Protein AF-A0A3N0GX72-F1 (afdb_monomer)

Foldseek 3Di:
DDPPPPPPDDPVVVVVVLVVVLQVLLQVLCVVVVDHPLLLQLLVVLVVPFFAFLCVSCVSSVHDSVVSVVSVVVCVVVQQKDWDQDPVHNVTITIHGDPVVVVSNVVSVVSSVVSVCVSCVVDDPVRVVVVVVVVVVVVVVPDDDPDD

Mean predicted aligned error: 5.75 Å

Nearest PDB structures (foldseek):
  3voe-assembly1_B  TM=8.445E-01  e=6.239E-10  Escherichia coli K-12
  5x80-assembly1_B  TM=7.995E-01  e=4.858E-10  Mycobacterium tuberculosis H37Rv
  3bpx-assembly1_A  TM=8.768E-01  e=4.623E-09  unclassified
  7kfq-assembly1_A  TM=8.623E-01  e=9.796E-09  Variovorax paradoxus
  6pcp-assembly2_C  TM=8.879E-01  e=1.720E-08  Bordetella pertussis

Organism: NCBI:txid661485

Radius of gyration: 18.83 Å; Cα contacts (8 Å, |Δi|>4): 124; chains: 1; bounding box: 58×29×51 Å

Sequence (148 aa):
MSSVKTREVSLLYLVKQVELAARHALDEVVEPAGLTTLQYTALTVLQRDPGITSADLARNSFVRTQTMAEMVAYLLDHGLVDRVRDESNRRQYLLTLSAAGAEIVESLTASAAAVERRMLSGLDDAQIDALRTTLLRCRRSLTPAPLR

Secondary structure (DSSP, 8-state):
-------PPPHHHHHHHHHHHHHHHHHHHHGGGT--HHHHHHHHHHHHSTTEEHHHHHHHTT--HHHHHHHHHHHHHTTSEEEEE-SS-TTSEEEEE-HHHHHHHHHHHHHHHHHHHHHTTTS-HHHHHHHHHHHHHHHHHHSPPPP-

pLDDT: mean 91.27, std 13.4, range [33.81, 98.62]

Structure (mmCIF, N/CA/C/O backbone):
data_AF-A0A3N0GX72-F1
#
_entry.id   AF-A0A3N0GX72-F1
#
loop_
_atom_site.group_PDB
_atom_site.id
_atom_site.type_symbol
_atom_site.label_atom_id
_atom_site.label_alt_id
_atom_site.label_comp_id
_atom_site.label_asym_id
_atom_site.label_entity_id
_atom_site.label_seq_id
_atom_site.pdbx_PDB_ins_code
_atom_site.Cartn_x
_atom_site.Cartn_y
_atom_site.Cartn_z
_atom_site.occupancy
_atom_site.B_iso_or_equiv
_atom_site.auth_seq_id
_atom_site.auth_comp_id
_atom_site.auth_asym_id
_atom_site.auth_atom_id
_atom_site.pdbx_PDB_model_num
ATOM 1 N N . MET A 1 1 ? 42.324 17.892 -24.020 1.00 39.19 1 MET A N 1
ATOM 2 C CA . MET A 1 1 ? 40.921 17.554 -24.347 1.00 39.19 1 MET A CA 1
ATOM 3 C C . MET A 1 1 ? 40.301 16.915 -23.116 1.00 39.19 1 MET A C 1
ATOM 5 O O . MET A 1 1 ? 40.610 15.772 -22.814 1.00 39.19 1 MET A O 1
ATOM 9 N N . SER A 1 2 ? 39.563 17.703 -22.331 1.00 37.41 2 SER A N 1
ATOM 10 C CA . SER A 1 2 ? 38.990 17.263 -21.056 1.00 37.41 2 SER A CA 1
ATOM 11 C C . SER A 1 2 ? 37.671 16.547 -21.330 1.00 37.41 2 SER A C 1
ATOM 13 O O . SER A 1 2 ? 36.758 17.143 -21.900 1.00 37.41 2 SER A O 1
ATOM 15 N N . SER A 1 3 ? 37.609 15.262 -20.987 1.00 45.50 3 SER A N 1
ATOM 16 C CA . SER A 1 3 ? 36.408 14.438 -21.104 1.00 45.50 3 SER A CA 1
ATOM 17 C C . SER A 1 3 ? 35.335 15.009 -20.180 1.00 45.50 3 SER A C 1
ATOM 19 O O . SER A 1 3 ? 35.498 15.023 -18.957 1.00 45.50 3 SER A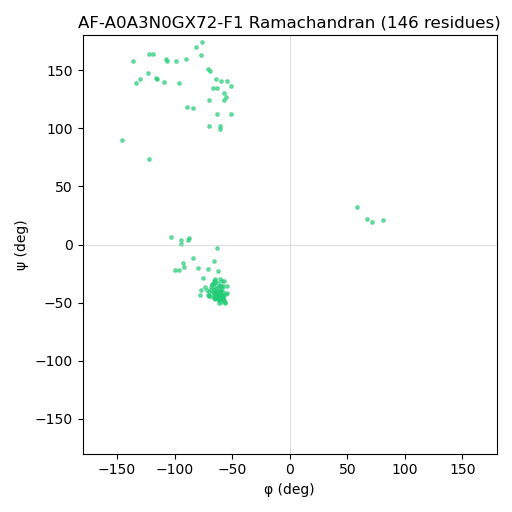 O 1
ATOM 21 N N . VAL A 1 4 ? 34.269 15.547 -20.769 1.00 51.41 4 VAL A N 1
ATOM 22 C CA . VAL A 1 4 ? 33.080 16.002 -20.049 1.00 51.41 4 VAL A CA 1
ATOM 23 C C . VAL A 1 4 ? 32.510 14.780 -19.332 1.00 51.41 4 VAL A C 1
ATOM 25 O O . VAL A 1 4 ? 31.897 13.921 -19.956 1.00 51.41 4 VAL A O 1
ATOM 28 N N . LYS A 1 5 ? 32.748 14.668 -18.020 1.00 55.91 5 LYS A N 1
ATOM 29 C CA . LYS A 1 5 ? 32.031 13.719 -17.164 1.00 55.91 5 LYS A CA 1
ATOM 30 C C . LYS A 1 5 ? 30.553 14.085 -17.244 1.00 55.91 5 LYS A C 1
ATOM 32 O O . LYS A 1 5 ? 30.123 15.030 -16.583 1.00 55.91 5 LYS A O 1
ATOM 37 N N . THR A 1 6 ? 29.789 13.362 -18.058 1.00 58.09 6 THR A N 1
ATOM 38 C CA . THR A 1 6 ? 28.328 13.363 -17.989 1.00 58.09 6 THR A CA 1
ATOM 39 C C . THR A 1 6 ? 27.969 13.091 -16.536 1.00 58.09 6 THR A C 1
ATOM 41 O O . THR A 1 6 ? 28.303 12.041 -15.992 1.00 58.09 6 THR A O 1
ATOM 44 N N . ARG A 1 7 ? 27.406 14.091 -15.858 1.00 71.25 7 ARG A N 1
ATOM 45 C CA . ARG A 1 7 ? 27.044 13.975 -14.450 1.00 71.25 7 ARG A CA 1
ATOM 46 C C . ARG A 1 7 ? 25.868 13.007 -14.400 1.00 71.25 7 ARG A C 1
ATOM 48 O O . ARG A 1 7 ? 24.766 13.377 -14.793 1.00 71.25 7 ARG A O 1
ATOM 55 N N . GLU A 1 8 ? 26.135 11.761 -14.024 1.00 81.69 8 GLU A N 1
ATOM 56 C CA . GLU A 1 8 ? 25.101 10.739 -13.882 1.00 81.69 8 GLU A CA 1
ATOM 57 C C . GLU A 1 8 ? 23.967 11.275 -12.999 1.00 81.69 8 GLU A C 1
ATOM 59 O O . GLU A 1 8 ? 24.204 11.955 -11.992 1.00 81.69 8 GLU A O 1
ATOM 64 N N . VAL A 1 9 ? 22.724 11.019 -13.409 1.00 86.69 9 VAL A N 1
ATOM 65 C CA . VAL A 1 9 ? 21.546 11.451 -12.654 1.00 86.69 9 VAL A CA 1
ATOM 66 C C . VAL A 1 9 ? 21.559 10.747 -11.297 1.00 86.69 9 VAL A C 1
ATOM 68 O O . VAL A 1 9 ? 21.790 9.544 -11.209 1.00 86.69 9 VAL A O 1
ATOM 71 N N . SER A 1 10 ? 21.306 11.499 -10.225 1.00 93.94 10 SER A N 1
ATOM 72 C CA . SER A 1 10 ? 21.260 10.945 -8.869 1.00 93.94 10 SER A CA 1
ATOM 73 C C . SER A 1 10 ? 20.234 9.812 -8.764 1.00 93.94 10 SER A C 1
ATOM 75 O O . SER A 1 10 ? 19.065 9.999 -9.104 1.00 93.94 10 SER A O 1
ATOM 77 N N . LEU A 1 11 ? 20.635 8.663 -8.210 1.00 93.56 11 LEU A N 1
ATOM 78 C CA . LEU A 1 11 ? 19.726 7.536 -7.961 1.00 93.56 11 LEU A CA 1
ATOM 79 C C . LEU A 1 11 ? 18.552 7.923 -7.051 1.00 93.56 11 LEU A C 1
ATOM 81 O O . LEU A 1 11 ? 17.436 7.471 -7.278 1.00 93.56 11 LEU A O 1
ATOM 85 N N . LEU A 1 12 ? 18.767 8.800 -6.062 1.00 93.00 12 LEU A N 1
ATOM 86 C CA . LEU A 1 12 ? 17.680 9.303 -5.209 1.00 93.00 12 LEU A CA 1
ATOM 87 C C . LEU A 1 12 ? 16.636 10.083 -6.017 1.00 93.00 12 LEU A C 1
ATOM 89 O O . LEU A 1 12 ? 15.442 9.991 -5.740 1.00 93.00 12 LEU A O 1
ATOM 93 N N . TYR A 1 13 ? 17.086 10.832 -7.024 1.00 94.50 13 TYR A N 1
ATOM 94 C CA . TYR A 1 13 ? 16.195 11.572 -7.908 1.00 94.50 13 TYR A CA 1
ATOM 95 C C . TYR A 1 13 ? 15.400 10.625 -8.815 1.00 94.50 13 TYR A C 1
ATOM 97 O O . TYR A 1 13 ? 14.182 10.761 -8.897 1.00 94.50 13 TYR A O 1
ATOM 105 N N . LEU A 1 14 ? 16.050 9.613 -9.403 1.00 95.12 14 LEU A N 1
ATOM 106 C CA . LEU A 1 14 ? 15.371 8.591 -10.212 1.00 95.12 14 LEU A CA 1
ATOM 107 C C . LEU A 1 14 ? 14.339 7.801 -9.396 1.00 95.12 14 LEU A C 1
ATOM 109 O O . LEU A 1 14 ? 13.208 7.634 -9.843 1.00 95.12 14 LEU A O 1
ATOM 113 N N . VAL A 1 15 ? 14.683 7.383 -8.173 1.00 95.06 15 VAL A N 1
ATOM 114 C CA . VAL A 1 15 ? 13.742 6.708 -7.261 1.00 95.06 15 VAL A CA 1
ATOM 115 C C . VAL A 1 15 ? 12.525 7.591 -6.990 1.00 95.06 15 VAL A C 1
ATOM 117 O O . VAL A 1 15 ? 11.397 7.106 -7.045 1.00 95.06 15 VAL A O 1
ATOM 120 N N . LYS A 1 16 ? 12.724 8.895 -6.753 1.00 94.69 16 LYS A N 1
ATOM 121 C CA . LYS A 1 16 ? 11.611 9.826 -6.537 1.00 94.69 16 LYS A CA 1
ATOM 122 C C . L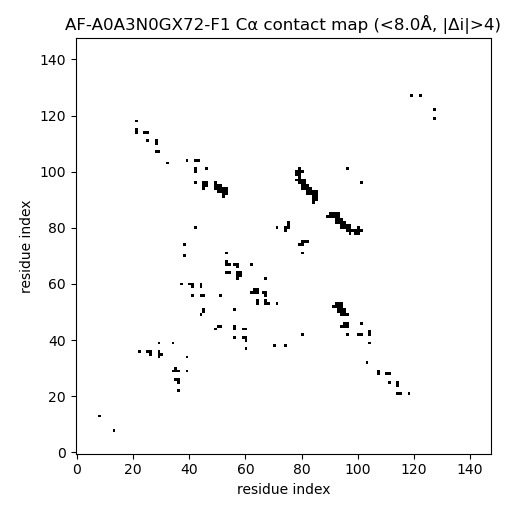YS A 1 16 ? 10.742 10.003 -7.786 1.00 94.69 16 LYS A C 1
ATOM 124 O O . LYS A 1 16 ? 9.524 10.078 -7.659 1.00 94.69 16 LYS A O 1
ATOM 129 N N . GLN A 1 17 ? 11.338 10.067 -8.976 1.00 96.31 17 GLN A N 1
ATOM 130 C CA . GLN A 1 17 ? 10.590 10.169 -10.233 1.00 96.31 17 GLN A CA 1
ATOM 131 C C . GLN A 1 17 ? 9.740 8.920 -10.494 1.00 96.31 17 GLN A C 1
ATOM 133 O O . GLN A 1 17 ? 8.562 9.052 -10.820 1.00 96.31 17 GLN A O 1
ATOM 138 N N . VAL A 1 18 ? 10.307 7.726 -10.292 1.00 95.94 18 VAL A N 1
ATOM 139 C CA . VAL A 1 18 ? 9.573 6.457 -10.426 1.00 95.94 18 VAL A CA 1
ATOM 140 C C . VAL A 1 18 ? 8.440 6.376 -9.401 1.00 95.94 18 VAL A C 1
ATOM 142 O O . VAL A 1 18 ? 7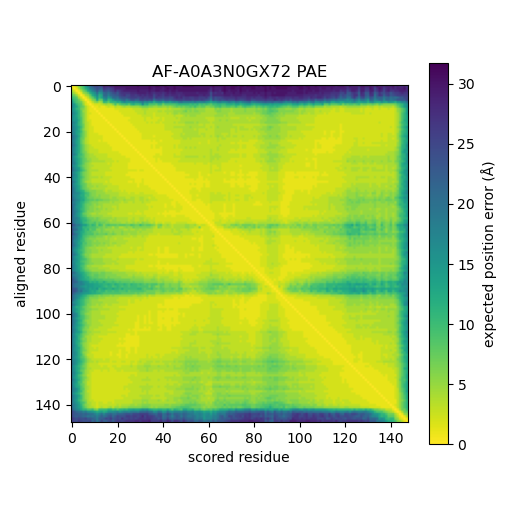.320 6.038 -9.766 1.00 95.94 18 VAL A O 1
ATOM 145 N N . GLU A 1 19 ? 8.687 6.751 -8.143 1.00 93.81 19 GLU A N 1
ATOM 146 C CA . GLU A 1 19 ? 7.659 6.768 -7.093 1.00 93.81 19 GLU A CA 1
ATOM 147 C C . GLU A 1 19 ? 6.507 7.737 -7.405 1.00 93.81 19 GLU A C 1
ATOM 149 O O . GLU A 1 19 ? 5.345 7.391 -7.201 1.00 93.81 19 GLU A O 1
ATOM 154 N N . LEU A 1 20 ? 6.801 8.927 -7.939 1.00 95.81 20 LEU A N 1
ATOM 155 C CA . LEU A 1 20 ? 5.775 9.884 -8.364 1.00 95.81 20 LEU A CA 1
ATOM 156 C C . LEU A 1 20 ? 4.945 9.359 -9.539 1.00 95.81 20 LEU A C 1
ATOM 158 O O . LEU A 1 20 ? 3.722 9.464 -9.498 1.00 95.81 20 LEU A O 1
ATOM 162 N N . ALA A 1 21 ? 5.593 8.785 -10.555 1.00 96.81 21 ALA A N 1
ATOM 163 C CA . ALA A 1 21 ? 4.907 8.233 -11.721 1.00 96.81 21 ALA A CA 1
ATOM 164 C C . ALA A 1 21 ? 4.037 7.019 -11.357 1.00 96.81 21 ALA A C 1
ATOM 166 O O . ALA A 1 21 ? 2.896 6.925 -11.802 1.00 96.81 21 ALA A O 1
ATOM 167 N N . ALA A 1 22 ? 4.549 6.121 -10.508 1.00 95.75 22 ALA A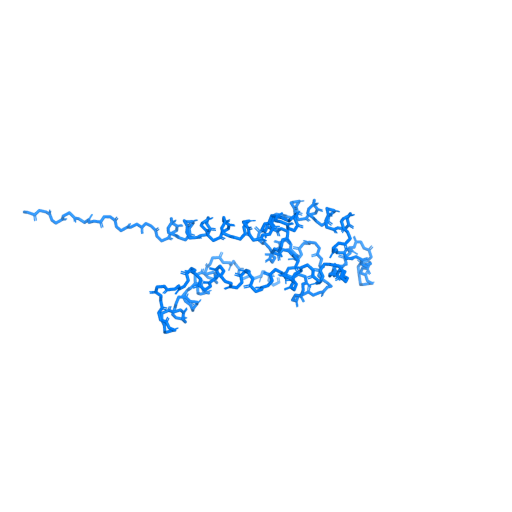 N 1
ATOM 168 C CA . ALA A 1 22 ? 3.798 4.969 -10.019 1.00 95.75 22 ALA A CA 1
ATOM 169 C C . ALA A 1 22 ? 2.591 5.396 -9.172 1.00 95.75 22 ALA A C 1
ATOM 171 O O . ALA A 1 22 ? 1.500 4.871 -9.372 1.00 95.75 22 ALA A O 1
ATOM 172 N N . ARG A 1 23 ? 2.757 6.380 -8.272 1.00 94.50 23 ARG A N 1
ATOM 173 C CA . ARG A 1 23 ? 1.639 6.934 -7.492 1.00 94.50 23 ARG A CA 1
ATOM 174 C C . ARG A 1 23 ? 0.569 7.544 -8.392 1.00 94.50 23 ARG A C 1
ATOM 176 O O . ARG A 1 23 ? -0.591 7.232 -8.197 1.00 94.50 23 ARG A O 1
ATOM 183 N N . HIS A 1 24 ? 0.948 8.347 -9.385 1.00 96.56 24 HIS A N 1
ATOM 184 C CA . HIS A 1 24 ? -0.018 8.934 -10.317 1.00 96.56 24 HIS A CA 1
ATOM 185 C C . HIS A 1 24 ? -0.830 7.860 -11.055 1.00 96.56 24 HIS A C 1
ATOM 187 O O . HIS A 1 24 ? -2.047 7.951 -11.144 1.00 96.56 24 HIS A O 1
ATOM 193 N N . ALA A 1 25 ? -0.165 6.813 -11.550 1.00 97.62 25 ALA A N 1
ATOM 194 C CA . ALA A 1 25 ? -0.849 5.709 -12.220 1.00 97.62 25 ALA A CA 1
ATOM 195 C C . ALA A 1 25 ? -1.759 4.904 -11.273 1.00 97.62 25 ALA A C 1
ATOM 197 O O . ALA A 1 25 ? -2.773 4.373 -11.711 1.00 97.62 25 ALA A O 1
ATOM 198 N N . LEU A 1 26 ? -1.411 4.801 -9.985 1.00 97.25 26 LEU A N 1
ATOM 199 C CA . LEU A 1 26 ? -2.285 4.198 -8.978 1.00 97.25 26 LEU A CA 1
ATOM 200 C C . LEU A 1 26 ? -3.457 5.108 -8.606 1.00 97.25 26 LEU A C 1
ATOM 202 O O . LEU A 1 26 ? -4.552 4.589 -8.423 1.00 97.25 26 LEU A O 1
ATOM 206 N N . ASP A 1 27 ? -3.264 6.427 -8.542 1.00 97.31 27 ASP A N 1
ATOM 207 C CA . ASP A 1 27 ? -4.341 7.384 -8.270 1.00 97.31 27 ASP A CA 1
ATOM 208 C C . ASP A 1 27 ? -5.456 7.251 -9.324 1.00 97.31 27 ASP A C 1
ATOM 210 O O . ASP A 1 27 ? -6.617 7.114 -8.953 1.00 97.31 27 ASP A O 1
ATOM 214 N N . GLU A 1 28 ? -5.108 7.126 -10.612 1.00 97.75 28 GLU A N 1
ATOM 215 C CA . GLU A 1 28 ? -6.077 6.861 -11.696 1.00 97.75 28 GLU A CA 1
ATOM 216 C C . GLU A 1 28 ? -6.876 5.556 -11.501 1.00 97.75 28 GLU A C 1
ATOM 218 O O . GLU A 1 28 ? -8.024 5.451 -11.932 1.00 97.75 28 GLU A O 1
ATOM 223 N N . VAL A 1 29 ? -6.280 4.540 -10.864 1.00 97.94 29 VAL A N 1
ATOM 224 C CA . VAL A 1 29 ? -6.937 3.247 -10.605 1.00 97.94 29 VAL A CA 1
ATOM 225 C C . VAL A 1 29 ? -7.922 3.342 -9.445 1.00 97.94 29 VAL A C 1
ATOM 227 O O . VAL A 1 29 ? -8.977 2.712 -9.485 1.00 97.94 29 VAL A O 1
ATOM 230 N N . VAL A 1 30 ? -7.569 4.084 -8.397 1.00 97.69 30 VAL A N 1
ATOM 231 C CA . VAL A 1 30 ? -8.297 4.085 -7.119 1.00 97.69 30 VAL A CA 1
ATOM 232 C C . VAL A 1 30 ? -9.311 5.228 -7.005 1.00 97.69 30 VAL A C 1
ATOM 234 O O . VAL A 1 30 ? -10.283 5.096 -6.261 1.00 97.69 30 VAL A O 1
ATOM 237 N N . GLU A 1 31 ? -9.146 6.306 -7.778 1.00 97.19 31 GLU A N 1
ATOM 238 C CA . GLU A 1 31 ? -10.060 7.456 -7.810 1.00 97.19 31 GLU A CA 1
ATOM 239 C C . GLU A 1 31 ? -11.520 7.066 -8.125 1.00 97.19 31 GLU A C 1
ATOM 241 O O . GLU A 1 31 ? -12.410 7.530 -7.408 1.00 97.19 31 GLU A O 1
ATOM 246 N N . PRO A 1 32 ? -11.825 6.168 -9.090 1.00 96.81 32 PRO A N 1
ATOM 247 C CA . PRO A 1 32 ? -13.206 5.754 -9.359 1.00 96.81 32 PRO A CA 1
ATOM 248 C C . PRO A 1 32 ? -13.892 5.048 -8.181 1.00 96.81 32 PRO A C 1
ATOM 250 O O . PRO A 1 32 ? -15.118 5.045 -8.099 1.00 96.81 32 PRO A O 1
ATOM 253 N N . ALA A 1 33 ? -13.113 4.462 -7.265 1.00 95.44 33 ALA A N 1
ATOM 254 C CA . ALA A 1 33 ? -13.610 3.860 -6.028 1.00 95.44 33 ALA A CA 1
ATOM 255 C C . ALA A 1 33 ? -13.719 4.875 -4.872 1.00 95.44 33 ALA A C 1
ATOM 257 O O . ALA A 1 33 ? -13.997 4.487 -3.739 1.00 95.44 33 ALA A O 1
ATOM 258 N N . GLY A 1 34 ? -13.482 6.167 -5.132 1.00 95.44 34 GLY A N 1
ATOM 259 C CA . GLY A 1 34 ? -13.495 7.225 -4.121 1.00 95.44 34 GLY A CA 1
ATOM 260 C C . GLY A 1 34 ? -12.304 7.173 -3.163 1.00 95.44 34 GLY A C 1
ATOM 261 O O . GLY A 1 34 ? -12.374 7.734 -2.072 1.00 95.44 34 GLY A O 1
ATOM 262 N N . LEU A 1 35 ? -11.223 6.489 -3.543 1.00 96.69 35 LEU A N 1
ATOM 263 C CA . LEU A 1 35 ? -10.033 6.323 -2.718 1.00 96.69 35 LEU A CA 1
ATOM 264 C C . LEU A 1 35 ? -8.862 7.154 -3.236 1.00 96.69 35 LEU A C 1
ATOM 266 O O . LEU A 1 35 ? -8.774 7.517 -4.402 1.00 96.69 35 LEU A O 1
ATOM 270 N N . THR A 1 36 ? -7.911 7.392 -2.342 1.00 95.12 36 THR A N 1
ATOM 271 C CA . THR A 1 36 ? -6.554 7.852 -2.660 1.00 95.12 36 THR A CA 1
ATOM 272 C C . THR A 1 36 ? -5.581 6.673 -2.661 1.00 95.12 36 THR A C 1
ATOM 274 O O . THR A 1 36 ? -5.808 5.679 -1.960 1.00 95.12 36 THR A O 1
ATOM 277 N N . THR A 1 37 ? -4.431 6.792 -3.342 1.00 94.81 37 THR A N 1
ATOM 278 C CA . THR A 1 37 ? -3.389 5.742 -3.302 1.00 94.81 37 THR A CA 1
ATOM 279 C C 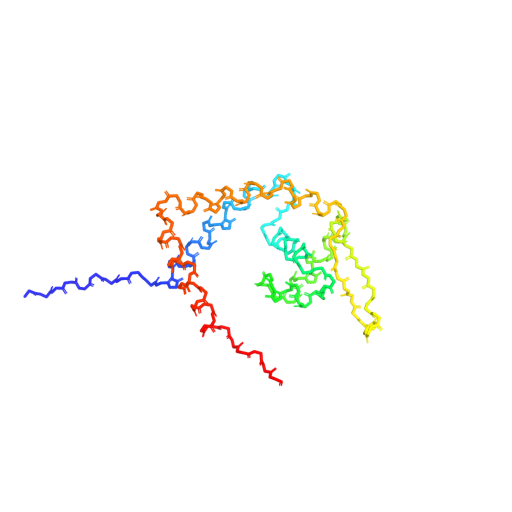. THR A 1 37 ? -2.955 5.400 -1.874 1.00 94.81 37 THR A C 1
ATOM 281 O O . THR A 1 37 ? -2.682 4.239 -1.565 1.00 94.81 37 THR A O 1
ATOM 284 N N . LEU A 1 38 ? -2.911 6.386 -0.972 1.00 93.19 38 LEU A N 1
ATOM 285 C CA . LEU A 1 38 ? -2.527 6.156 0.423 1.00 93.19 38 LEU A CA 1
ATOM 286 C C . LEU A 1 38 ? -3.584 5.358 1.199 1.00 93.19 38 LEU A C 1
ATOM 288 O O . LEU A 1 38 ? -3.216 4.462 1.956 1.00 93.19 38 LEU A O 1
ATOM 292 N N . GLN A 1 39 ? -4.873 5.640 0.993 1.00 96.06 39 GLN A N 1
ATOM 293 C CA . GLN A 1 39 ? -5.956 4.856 1.597 1.00 96.06 39 GLN A CA 1
ATOM 294 C C . GLN A 1 39 ? -5.963 3.427 1.056 1.00 96.06 39 GLN A C 1
ATOM 296 O O . GLN A 1 39 ? -6.011 2.486 1.842 1.00 96.06 39 GLN A O 1
ATOM 301 N N . TYR A 1 40 ? -5.831 3.252 -0.261 1.00 96.69 40 TYR A N 1
ATOM 302 C CA . TYR A 1 40 ? -5.711 1.925 -0.863 1.00 96.69 40 TYR A CA 1
ATOM 303 C C . TYR A 1 40 ? -4.502 1.158 -0.305 1.00 96.69 40 TYR A C 1
ATOM 305 O O . TYR A 1 40 ? -4.632 0.006 0.103 1.00 96.69 40 TYR A O 1
ATOM 313 N N . THR A 1 41 ? -3.346 1.817 -0.175 1.00 94.75 41 THR A N 1
ATOM 314 C CA . THR A 1 41 ? -2.153 1.225 0.452 1.00 94.75 41 THR A CA 1
ATOM 315 C C . THR A 1 41 ? -2.452 0.767 1.880 1.00 94.75 41 THR A C 1
ATOM 317 O O . THR A 1 41 ? -2.163 -0.378 2.221 1.00 94.75 41 THR A O 1
ATOM 320 N N . ALA A 1 42 ? -3.089 1.605 2.702 1.00 96.00 42 ALA A N 1
ATOM 321 C CA . ALA A 1 42 ? -3.452 1.242 4.070 1.00 96.00 42 ALA A CA 1
ATOM 322 C C . ALA A 1 42 ? -4.407 0.035 4.124 1.00 96.00 42 ALA A C 1
ATOM 324 O O . ALA A 1 42 ? -4.211 -0.867 4.939 1.00 96.00 42 ALA A O 1
ATOM 325 N N . LEU A 1 43 ? -5.393 -0.034 3.223 1.00 97.88 43 LEU A N 1
ATOM 326 C CA . LEU A 1 43 ? -6.303 -1.177 3.125 1.00 97.88 43 LEU A CA 1
ATOM 327 C C . LEU A 1 43 ? -5.559 -2.463 2.723 1.00 97.88 43 LEU A C 1
ATOM 329 O O . LEU A 1 43 ? -5.767 -3.500 3.345 1.00 97.88 43 LEU A O 1
ATOM 333 N N . THR A 1 44 ? -4.637 -2.405 1.754 1.00 97.00 44 THR A N 1
ATOM 334 C CA . THR A 1 44 ? -3.825 -3.579 1.367 1.00 97.00 44 THR A CA 1
ATOM 335 C C . THR A 1 44 ? -2.878 -4.038 2.481 1.00 97.00 44 THR A C 1
ATOM 337 O O . THR A 1 44 ? -2.660 -5.237 2.654 1.00 97.00 44 THR A O 1
ATOM 340 N N . VAL A 1 45 ? -2.350 -3.110 3.289 1.00 96.19 45 VAL A N 1
ATOM 341 C CA . VAL A 1 45 ? -1.573 -3.450 4.490 1.00 96.19 45 VAL A CA 1
ATOM 342 C C . VAL A 1 45 ? -2.461 -4.158 5.512 1.00 96.19 45 VAL A C 1
ATOM 344 O O . VAL A 1 45 ? -2.060 -5.199 6.018 1.00 96.19 45 VAL A O 1
ATOM 347 N N . LEU A 1 46 ? -3.671 -3.654 5.781 1.00 96.81 46 LEU A N 1
ATOM 348 C CA . LEU A 1 46 ? -4.624 -4.310 6.687 1.00 96.81 46 LEU A CA 1
ATOM 349 C C . LEU A 1 46 ? -5.113 -5.669 6.174 1.00 96.81 46 LEU A C 1
ATOM 351 O O . LEU A 1 46 ? -5.390 -6.551 6.982 1.00 96.81 46 LEU A O 1
ATOM 355 N N . GLN A 1 47 ? -5.206 -5.854 4.854 1.00 96.94 47 GLN A N 1
ATOM 356 C CA . GLN A 1 47 ? -5.519 -7.153 4.254 1.00 96.94 47 GLN A CA 1
ATOM 357 C C . GLN A 1 47 ? -4.439 -8.190 4.583 1.00 96.94 47 GLN A C 1
ATOM 359 O O . GLN A 1 47 ? -4.747 -9.345 4.867 1.00 96.94 47 GLN A O 1
ATOM 364 N N . ARG A 1 48 ? -3.169 -7.775 4.529 1.00 96.06 48 ARG A N 1
ATOM 365 C CA . ARG A 1 48 ? -2.014 -8.639 4.784 1.00 96.06 48 ARG A CA 1
ATOM 366 C C . ARG A 1 48 ? -1.783 -8.881 6.275 1.00 96.06 48 ARG A C 1
ATOM 368 O O . ARG A 1 48 ? -1.507 -10.012 6.665 1.00 96.06 48 ARG A O 1
ATOM 375 N N . ASP A 1 49 ? -1.887 -7.822 7.070 1.00 95.38 49 ASP A N 1
ATOM 376 C CA . ASP A 1 49 ? -1.586 -7.802 8.498 1.00 95.38 49 ASP A CA 1
ATOM 377 C C . ASP A 1 49 ? -2.833 -7.335 9.284 1.00 95.38 49 ASP A C 1
ATOM 379 O O . ASP A 1 49 ? -2.886 -6.194 9.758 1.00 95.38 49 ASP A O 1
ATOM 383 N N . PRO A 1 50 ? -3.875 -8.179 9.409 1.00 95.50 50 PRO A N 1
ATOM 384 C CA . PRO A 1 50 ? -5.070 -7.831 10.167 1.00 95.50 50 PRO A CA 1
ATOM 385 C C . PRO A 1 50 ? -4.775 -7.765 11.670 1.00 95.50 50 PRO A C 1
ATOM 387 O O . PRO A 1 50 ? -3.947 -8.505 12.200 1.00 95.50 50 PRO A O 1
ATOM 390 N N . GLY A 1 51 ? -5.501 -6.904 12.383 1.00 96.00 51 GLY A N 1
ATOM 391 C CA . GLY A 1 51 ? -5.396 -6.781 13.835 1.00 96.00 51 GLY A CA 1
ATOM 392 C C . GLY A 1 51 ? -4.214 -5.931 14.304 1.00 96.00 51 GLY A C 1
ATOM 393 O O . GLY A 1 51 ? -3.795 -6.062 15.449 1.00 96.00 51 GLY A O 1
ATOM 394 N N . ILE A 1 52 ? -3.675 -5.057 13.452 1.00 95.88 52 ILE A N 1
ATOM 395 C CA . ILE A 1 52 ? -2.596 -4.131 13.822 1.00 95.88 52 ILE A CA 1
ATOM 396 C C . ILE A 1 52 ? -3.139 -2.797 14.345 1.00 95.88 52 ILE A C 1
ATOM 398 O O . ILE A 1 52 ? -4.283 -2.415 14.089 1.00 95.88 52 ILE A O 1
ATOM 402 N N . THR A 1 53 ? -2.311 -2.055 15.080 1.00 95.56 53 THR A N 1
ATOM 403 C CA . THR A 1 53 ? -2.688 -0.722 15.568 1.00 95.56 53 THR A CA 1
ATOM 404 C C . THR A 1 53 ? -2.603 0.329 14.455 1.00 95.56 53 THR A C 1
ATOM 406 O O . THR A 1 53 ? -1.899 0.159 13.462 1.00 95.56 53 THR A O 1
ATOM 409 N N . SER A 1 54 ? -3.232 1.494 14.651 1.00 94.00 54 SER A N 1
ATOM 410 C CA . SER A 1 54 ? -3.039 2.651 13.754 1.00 94.00 54 SER A CA 1
ATOM 411 C C . SER A 1 54 ? -1.561 3.079 13.654 1.00 94.00 54 SER A C 1
ATOM 413 O O . SER A 1 54 ? -1.107 3.517 12.599 1.00 94.00 54 SER A O 1
ATOM 415 N N . ALA A 1 55 ? -0.772 2.899 14.720 1.00 92.06 55 ALA A N 1
ATOM 416 C CA . ALA A 1 55 ? 0.656 3.210 14.709 1.00 92.06 55 ALA A CA 1
ATOM 417 C C . ALA A 1 55 ? 1.471 2.208 13.874 1.00 92.06 55 ALA A C 1
ATOM 419 O O . ALA A 1 55 ? 2.395 2.613 13.168 1.00 92.06 55 ALA A O 1
ATOM 420 N N . ASP A 1 56 ? 1.136 0.918 13.939 1.00 93.19 56 ASP A N 1
ATOM 421 C CA . ASP A 1 56 ? 1.704 -0.110 13.057 1.00 93.19 56 ASP A CA 1
ATOM 422 C C . ASP A 1 56 ? 1.332 0.156 11.599 1.00 93.19 56 ASP A C 1
ATOM 424 O O . ASP A 1 56 ? 2.200 0.171 10.727 1.00 93.19 56 ASP A O 1
ATOM 428 N N . LEU A 1 57 ? 0.058 0.463 11.345 1.00 95.19 57 LEU A N 1
ATOM 429 C CA . LEU A 1 57 ? -0.435 0.778 10.011 1.00 95.19 57 LEU A CA 1
ATOM 430 C C . LEU A 1 57 ? 0.288 1.995 9.415 1.00 95.19 57 LEU A C 1
ATOM 432 O O . LEU A 1 57 ? 0.663 1.973 8.244 1.00 95.19 57 LEU A O 1
ATOM 436 N N . ALA A 1 58 ? 0.563 3.026 10.222 1.00 92.62 58 ALA A N 1
ATOM 437 C CA . ALA A 1 58 ? 1.344 4.193 9.811 1.00 92.62 58 ALA A CA 1
ATOM 438 C C . ALA A 1 58 ? 2.766 3.811 9.371 1.00 92.62 58 ALA A C 1
ATOM 440 O O . ALA A 1 58 ? 3.217 4.232 8.303 1.00 92.62 58 ALA A O 1
ATOM 441 N N . ARG A 1 59 ? 3.451 2.974 10.167 1.00 89.19 59 ARG A N 1
ATOM 442 C CA . ARG A 1 59 ? 4.802 2.473 9.855 1.00 89.19 59 ARG A CA 1
ATOM 443 C C . ARG A 1 59 ? 4.824 1.681 8.552 1.00 89.19 59 ARG A C 1
ATOM 445 O O . ARG A 1 59 ? 5.722 1.885 7.739 1.00 89.19 59 ARG A O 1
ATOM 452 N N . ASN A 1 60 ? 3.827 0.825 8.352 1.00 87.88 60 ASN A N 1
ATOM 453 C CA . ASN A 1 60 ? 3.744 -0.060 7.193 1.00 87.88 60 ASN A CA 1
ATOM 454 C C . ASN A 1 60 ? 3.234 0.651 5.926 1.00 87.88 60 ASN A C 1
ATOM 456 O O . ASN A 1 60 ? 3.506 0.185 4.824 1.00 87.88 60 ASN A O 1
ATOM 460 N N . SER A 1 61 ? 2.559 1.797 6.074 1.00 86.06 61 SER A N 1
ATOM 461 C CA . SER A 1 61 ? 2.038 2.616 4.962 1.00 86.06 61 SER A CA 1
ATOM 462 C C . SER A 1 61 ? 2.886 3.861 4.667 1.00 86.06 61 SER A C 1
ATOM 464 O O . SER A 1 61 ? 2.493 4.694 3.857 1.00 86.06 61 SER A O 1
ATOM 466 N N . PHE A 1 62 ? 4.043 4.010 5.322 1.00 82.50 62 PHE A N 1
ATOM 467 C CA . PHE A 1 62 ? 4.993 5.117 5.127 1.00 82.50 62 PHE A CA 1
ATOM 468 C C . PHE A 1 62 ? 4.414 6.522 5.367 1.00 82.50 62 PHE A C 1
ATOM 470 O O . PHE A 1 62 ? 4.849 7.498 4.751 1.00 82.50 62 PHE A O 1
ATOM 477 N N . VAL A 1 63 ? 3.464 6.651 6.296 1.00 85.62 63 VAL A N 1
ATOM 478 C CA . VAL A 1 63 ? 2.890 7.945 6.693 1.00 85.62 63 VAL A CA 1
ATOM 479 C C . VAL A 1 63 ? 3.140 8.237 8.170 1.00 85.62 63 VAL A C 1
ATOM 481 O O . VAL A 1 63 ? 3.481 7.362 8.964 1.00 85.62 63 VAL A O 1
ATOM 484 N N . ARG A 1 64 ? 2.970 9.501 8.562 1.00 87.88 64 ARG A N 1
ATOM 485 C CA . ARG A 1 64 ? 3.051 9.905 9.971 1.00 87.88 64 ARG A CA 1
ATOM 486 C C . ARG A 1 64 ? 1.833 9.391 10.739 1.00 87.88 64 ARG A C 1
ATOM 488 O O . ARG A 1 64 ? 0.740 9.321 10.185 1.00 87.88 64 ARG A O 1
ATOM 495 N N . THR A 1 65 ? 2.001 9.129 12.035 1.00 86.94 65 THR A N 1
ATOM 496 C CA . THR A 1 65 ? 0.923 8.641 12.914 1.00 86.94 65 THR A CA 1
ATOM 497 C C . THR A 1 65 ? -0.313 9.538 12.889 1.00 86.94 65 THR A C 1
ATOM 499 O O . THR A 1 65 ? -1.420 9.026 12.812 1.00 86.94 65 THR A O 1
ATOM 502 N N . GLN A 1 66 ? -0.135 10.865 12.890 1.00 90.62 66 GLN A N 1
ATOM 503 C CA . GLN A 1 66 ? -1.252 11.815 12.815 1.00 90.62 66 GLN A CA 1
ATOM 504 C C . GLN A 1 66 ? -2.052 11.653 11.514 1.00 90.62 66 GLN A C 1
ATOM 506 O O . GLN A 1 66 ? -3.269 11.511 11.548 1.00 90.62 66 GLN A O 1
ATOM 511 N N . THR A 1 67 ? -1.355 11.590 10.377 1.00 92.38 67 THR A N 1
ATOM 512 C CA . THR A 1 67 ? -1.967 11.361 9.061 1.00 92.38 67 THR A CA 1
ATOM 513 C C . THR A 1 67 ? -2.700 10.023 9.015 1.00 92.38 67 THR A C 1
ATOM 515 O O . THR A 1 67 ? -3.793 9.934 8.467 1.00 92.38 67 THR A O 1
ATOM 518 N N . MET A 1 68 ? -2.126 8.980 9.618 1.00 95.50 68 MET A N 1
ATOM 519 C CA . MET A 1 68 ? -2.786 7.680 9.691 1.00 95.50 68 MET A CA 1
ATOM 520 C C . MET A 1 68 ? -4.020 7.698 10.599 1.00 95.50 68 MET A C 1
ATOM 522 O O . MET A 1 68 ? -5.007 7.049 10.282 1.00 95.50 68 MET A O 1
ATOM 526 N N . ALA A 1 69 ? -4.011 8.444 11.704 1.00 93.38 69 ALA A N 1
ATOM 527 C CA . ALA A 1 69 ? -5.179 8.560 12.574 1.00 93.38 69 ALA A CA 1
ATOM 528 C C . ALA A 1 69 ? -6.369 9.206 11.842 1.00 93.38 69 ALA A C 1
ATOM 530 O O . ALA A 1 69 ? -7.486 8.695 11.917 1.00 93.38 69 ALA A O 1
ATOM 531 N N . GLU A 1 70 ? -6.118 10.280 11.089 1.00 94.69 70 GLU A N 1
ATOM 532 C CA . GLU A 1 70 ? -7.119 10.938 10.237 1.00 94.69 70 GLU A CA 1
ATOM 533 C C . GLU A 1 70 ? -7.626 9.997 9.133 1.00 94.69 70 GLU A C 1
ATOM 535 O O . GLU A 1 70 ? -8.831 9.879 8.913 1.00 94.69 70 GLU A O 1
ATOM 540 N N . MET A 1 71 ? -6.719 9.256 8.493 1.00 95.69 71 MET A N 1
ATOM 541 C CA . MET A 1 71 ? -7.066 8.269 7.471 1.00 95.69 71 MET A CA 1
ATOM 542 C C . MET A 1 71 ? -7.923 7.127 8.025 1.00 95.69 71 MET A C 1
ATOM 544 O O . MET A 1 71 ? -8.920 6.759 7.415 1.00 95.69 71 MET A O 1
ATOM 548 N N . VAL A 1 72 ? -7.573 6.579 9.189 1.00 96.12 72 VAL A N 1
ATOM 549 C CA . VAL A 1 72 ? -8.352 5.517 9.840 1.00 96.12 72 VAL A CA 1
ATOM 550 C C . VAL A 1 72 ? -9.740 6.019 10.223 1.00 96.12 72 VAL A C 1
ATOM 552 O O . VAL A 1 72 ? -10.709 5.292 10.035 1.00 96.12 72 VAL A O 1
ATOM 555 N N . ALA A 1 73 ? -9.859 7.255 10.718 1.00 96.25 73 ALA A N 1
ATOM 556 C CA . ALA A 1 73 ? -11.161 7.851 11.007 1.00 96.25 73 ALA A CA 1
ATOM 557 C C . ALA A 1 73 ? -12.040 7.921 9.749 1.00 96.25 73 ALA A C 1
ATOM 559 O O . ALA A 1 73 ? -13.194 7.506 9.799 1.00 96.25 73 ALA A O 1
ATOM 560 N N . TYR A 1 74 ? -11.474 8.354 8.618 1.00 96.62 74 TYR A N 1
ATOM 561 C CA . TYR A 1 74 ? -12.166 8.350 7.330 1.00 96.62 74 TYR A CA 1
ATOM 562 C C . TYR A 1 74 ? -12.600 6.936 6.909 1.00 96.62 74 TYR A C 1
ATOM 564 O O . TYR A 1 74 ? -13.762 6.725 6.575 1.00 96.62 74 TYR A O 1
ATOM 572 N N . LEU A 1 75 ? -11.698 5.950 6.961 1.00 97.56 75 LEU A N 1
ATOM 573 C CA . LEU A 1 75 ? -11.995 4.577 6.529 1.00 97.56 75 LEU A CA 1
ATOM 574 C C . LEU A 1 75 ? -13.053 3.888 7.408 1.00 97.56 75 LEU A C 1
ATOM 576 O O . LEU A 1 75 ? -13.840 3.097 6.893 1.00 97.56 75 LEU A O 1
ATOM 580 N N . LEU A 1 76 ? -13.089 4.198 8.709 1.00 98.00 76 LEU A N 1
ATOM 581 C CA . LEU A 1 76 ? -14.145 3.753 9.626 1.00 98.00 76 LEU A CA 1
ATOM 582 C C . LEU A 1 76 ? -15.497 4.382 9.265 1.00 98.00 76 LEU A C 1
ATOM 584 O O . LEU A 1 76 ? -16.500 3.679 9.209 1.00 98.00 76 LEU A O 1
ATOM 588 N N . ASP A 1 77 ? -15.519 5.691 9.006 1.00 97.75 77 ASP A N 1
ATOM 589 C CA . ASP A 1 77 ? -16.734 6.432 8.633 1.00 97.75 77 ASP A CA 1
ATOM 590 C C . ASP A 1 77 ? -17.335 5.930 7.308 1.00 97.75 77 ASP A C 1
ATOM 592 O O . ASP A 1 77 ? -18.549 5.852 7.153 1.00 97.75 77 ASP A O 1
ATOM 596 N N . HIS A 1 78 ? -16.477 5.484 6.386 1.00 97.00 78 HIS A N 1
ATOM 597 C CA . HIS A 1 78 ? -16.875 4.906 5.098 1.00 97.00 78 HIS A CA 1
ATOM 598 C C . HIS A 1 78 ? -17.117 3.388 5.166 1.00 97.00 78 HIS A C 1
ATOM 600 O O . HIS A 1 78 ? -17.365 2.757 4.141 1.00 97.00 78 HIS A O 1
ATOM 606 N N . GLY A 1 79 ? -17.033 2.782 6.356 1.00 97.94 79 GLY A N 1
ATOM 607 C CA . GLY A 1 79 ? -17.317 1.362 6.565 1.00 97.94 79 GLY A CA 1
ATOM 608 C C . GLY A 1 79 ? -16.327 0.405 5.897 1.00 97.94 79 GLY A C 1
ATOM 609 O O . GLY A 1 79 ? -16.680 -0.746 5.654 1.00 97.94 79 GLY A O 1
ATOM 610 N N . LEU A 1 80 ? -15.104 0.849 5.589 1.00 98.44 80 LEU A N 1
ATOM 611 C CA . LEU A 1 80 ? -14.060 0.043 4.932 1.00 98.44 80 LEU A CA 1
ATOM 612 C C . LEU A 1 80 ? -13.134 -0.666 5.928 1.00 98.44 80 LEU A C 1
ATOM 614 O O . LEU A 1 80 ? -12.439 -1.623 5.588 1.00 98.44 80 LEU A O 1
ATOM 618 N N . VAL A 1 81 ? -13.103 -0.182 7.164 1.00 98.50 81 VAL A N 1
ATOM 619 C CA . VAL A 1 81 ? -12.281 -0.713 8.251 1.00 98.50 81 VAL A CA 1
ATOM 620 C C . VAL A 1 81 ? -13.166 -0.911 9.467 1.00 98.50 81 VAL A C 1
ATOM 622 O O . VAL A 1 81 ? -14.020 -0.079 9.752 1.00 98.50 81 VAL A O 1
ATOM 625 N N . ASP A 1 82 ? -12.906 -1.982 10.204 1.00 98.19 82 ASP A N 1
ATOM 626 C CA . ASP A 1 82 ? -13.458 -2.239 11.525 1.00 98.19 82 ASP A CA 1
ATOM 627 C C . ASP A 1 82 ? -12.387 -2.036 12.597 1.00 98.19 82 ASP A C 1
ATOM 629 O O . ASP A 1 82 ? -11.178 -2.104 12.346 1.00 98.19 82 ASP A O 1
ATOM 633 N N . ARG A 1 83 ? -12.836 -1.787 13.830 1.00 97.00 83 ARG A N 1
ATOM 634 C CA . ARG A 1 83 ? -11.946 -1.700 14.988 1.00 97.00 83 ARG A CA 1
ATOM 635 C C . ARG A 1 83 ? -12.476 -2.488 16.172 1.00 97.00 83 ARG A C 1
ATOM 637 O O . ARG A 1 83 ? -13.647 -2.380 16.530 1.00 97.00 83 ARG A O 1
ATOM 644 N N . VAL A 1 84 ? -11.574 -3.178 16.857 1.00 95.62 84 VAL A N 1
ATOM 645 C CA . VAL A 1 84 ? -11.849 -3.852 18.129 1.00 95.62 84 VAL A CA 1
ATOM 646 C C . VAL A 1 84 ? -10.900 -3.334 19.202 1.00 95.62 84 VAL A C 1
ATOM 648 O O . VAL A 1 84 ? -9.773 -2.934 18.908 1.00 95.62 84 VAL A O 1
ATOM 651 N N . ARG A 1 85 ? -11.357 -3.272 20.456 1.00 95.00 85 ARG A N 1
ATOM 652 C CA . ARG A 1 85 ? -10.457 -2.941 21.567 1.00 95.00 85 ARG A CA 1
ATOM 653 C C . ARG A 1 85 ? -9.446 -4.063 21.738 1.00 95.00 85 ARG A C 1
ATOM 655 O O . ARG A 1 85 ? -9.832 -5.224 21.777 1.00 95.00 85 ARG A O 1
ATOM 662 N N . ASP A 1 86 ? -8.186 -3.693 21.910 1.00 93.56 86 ASP A N 1
ATOM 663 C CA . ASP A 1 86 ? -7.149 -4.652 22.263 1.00 93.56 86 ASP A CA 1
ATOM 664 C C . ASP A 1 86 ? -7.357 -5.142 23.709 1.00 93.56 86 ASP A C 1
ATOM 666 O O . ASP A 1 86 ? -7.438 -4.343 24.650 1.00 93.56 86 ASP A O 1
ATOM 670 N N . GLU A 1 87 ? -7.470 -6.458 23.887 1.00 91.88 87 GLU A N 1
ATOM 671 C CA . GLU A 1 87 ? -7.639 -7.095 25.197 1.00 91.88 87 GLU A CA 1
ATOM 672 C C . GLU A 1 87 ? -6.387 -6.958 26.070 1.00 91.88 87 GLU A C 1
ATOM 674 O O . GLU A 1 87 ? -6.496 -6.773 27.284 1.00 91.88 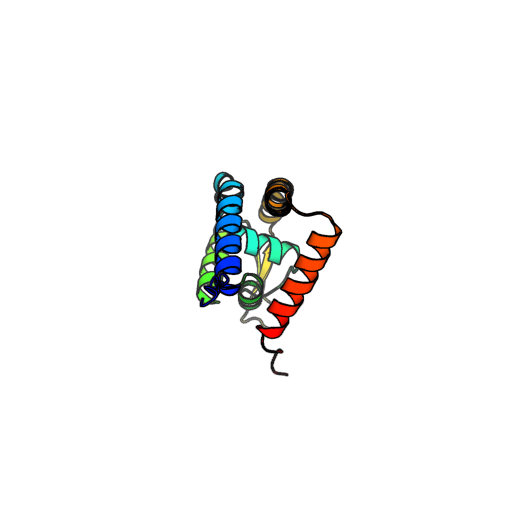87 GLU A O 1
ATOM 679 N N . SER A 1 88 ? -5.204 -6.979 25.451 1.00 89.00 88 SER A N 1
ATOM 680 C CA . SER A 1 88 ? -3.916 -6.839 26.134 1.00 89.00 88 SER A CA 1
ATOM 681 C C . SER A 1 88 ? -3.635 -5.392 26.551 1.00 89.00 88 SER A C 1
ATOM 683 O O . SER A 1 88 ? -2.980 -5.140 27.563 1.00 89.00 88 SER A O 1
ATOM 685 N N . ASN A 1 89 ? -4.183 -4.425 25.809 1.00 90.44 89 ASN A N 1
ATOM 686 C CA . ASN A 1 89 ? -4.047 -3.002 26.088 1.00 90.44 89 ASN A CA 1
ATOM 687 C C . ASN A 1 89 ? -5.316 -2.225 25.710 1.00 90.44 89 ASN A C 1
ATOM 689 O O . ASN A 1 89 ? -5.433 -1.643 24.636 1.00 90.44 89 ASN A O 1
ATOM 693 N N . ARG A 1 90 ? -6.251 -2.091 26.656 1.00 88.38 90 ARG A N 1
ATOM 694 C CA . ARG A 1 90 ? -7.566 -1.455 26.421 1.00 88.38 90 ARG A CA 1
ATOM 695 C C . ARG A 1 90 ? -7.529 0.033 26.039 1.00 88.38 90 ARG A C 1
ATOM 697 O O . ARG A 1 90 ? -8.595 0.621 25.835 1.00 88.38 90 ARG A O 1
ATOM 704 N N . ARG A 1 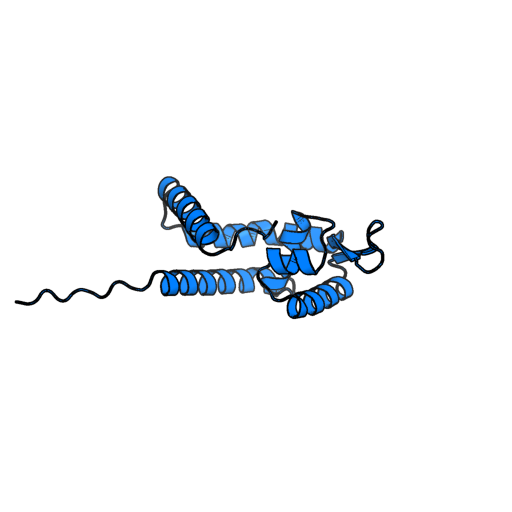91 ? -6.342 0.653 26.001 1.00 89.19 91 ARG A N 1
ATOM 705 C CA . ARG A 1 91 ? -6.123 2.033 25.538 1.00 89.19 91 ARG A CA 1
ATOM 706 C C . ARG A 1 91 ? -5.970 2.133 24.019 1.00 89.19 91 ARG A C 1
ATOM 708 O O . ARG A 1 91 ? -6.009 3.248 23.509 1.00 89.19 91 ARG A O 1
ATOM 715 N N . GLN A 1 92 ? -5.805 1.015 23.312 1.00 90.88 92 GLN A N 1
ATOM 716 C CA . GLN A 1 92 ? -5.652 0.992 21.860 1.00 90.88 92 GLN A CA 1
ATOM 717 C C . GLN A 1 92 ? -6.715 0.136 21.168 1.00 90.88 92 GLN A C 1
ATOM 719 O O . GLN A 1 92 ? -7.423 -0.661 21.790 1.00 90.88 92 GLN A O 1
ATOM 724 N N . TYR A 1 93 ? -6.829 0.353 19.861 1.00 95.12 93 TYR A N 1
ATOM 725 C CA . TYR A 1 93 ? -7.688 -0.412 18.970 1.00 95.12 93 TYR A CA 1
ATOM 726 C C . TYR A 1 93 ? -6.833 -1.167 17.962 1.00 95.12 93 TYR A C 1
ATOM 728 O O . TYR A 1 93 ? -5.836 -0.634 17.467 1.00 95.12 93 TYR A O 1
ATOM 736 N N . LEU A 1 94 ? -7.269 -2.381 17.657 1.00 97.31 94 LEU A N 1
ATOM 737 C CA . LEU A 1 94 ? -6.772 -3.184 16.554 1.00 97.31 94 LEU A CA 1
ATOM 738 C C . LEU A 1 94 ? -7.710 -2.992 15.367 1.00 97.31 94 LEU A C 1
ATOM 740 O O . LEU A 1 94 ? -8.928 -2.913 15.548 1.00 97.31 94 LEU A O 1
ATOM 744 N N . LEU A 1 95 ? -7.131 -2.871 14.180 1.00 98.19 95 LEU A N 1
ATOM 745 C CA . LEU A 1 95 ? -7.836 -2.560 12.944 1.00 98.19 95 LEU A CA 1
ATOM 746 C C . LEU A 1 95 ? -7.880 -3.787 12.038 1.00 98.19 95 LEU A C 1
ATOM 748 O O . LEU A 1 95 ? -6.887 -4.503 11.904 1.00 98.19 95 LEU A O 1
ATOM 752 N N . THR A 1 96 ? -9.010 -4.001 11.382 1.00 98.12 96 THR A N 1
ATOM 753 C CA . THR A 1 96 ? -9.194 -5.038 10.359 1.00 98.12 96 THR A CA 1
ATOM 754 C C . THR A 1 96 ? -9.955 -4.455 9.182 1.00 98.12 96 THR A C 1
ATOM 756 O O . THR A 1 96 ? -10.661 -3.460 9.334 1.00 98.12 96 THR A O 1
ATOM 759 N N . LEU A 1 97 ? -9.840 -5.061 8.003 1.00 98.44 97 LEU A N 1
ATOM 760 C CA . LEU A 1 97 ? -10.786 -4.748 6.935 1.00 98.44 97 LEU A CA 1
ATOM 761 C C . LEU A 1 97 ? -12.192 -5.184 7.345 1.00 98.44 97 LEU A C 1
ATOM 763 O O . LEU A 1 97 ? -12.358 -6.239 7.960 1.00 98.44 97 LEU A O 1
ATOM 767 N N . SER A 1 98 ? -13.179 -4.379 6.972 1.00 98.62 98 SER A N 1
ATOM 768 C CA . SER A 1 98 ? -14.562 -4.842 6.912 1.00 98.62 98 SER A CA 1
ATOM 769 C C . SER A 1 98 ? -14.770 -5.704 5.659 1.00 98.62 98 SER A C 1
ATOM 771 O O . SER A 1 98 ? -13.893 -5.791 4.792 1.00 98.62 98 SER A O 1
ATOM 773 N N . ALA A 1 99 ? -15.958 -6.298 5.512 1.00 98.25 99 ALA A N 1
ATOM 774 C CA . ALA A 1 99 ? -16.332 -6.988 4.274 1.00 98.25 99 ALA A CA 1
ATOM 775 C C . ALA A 1 99 ? -16.267 -6.049 3.052 1.00 98.25 99 ALA A C 1
ATOM 777 O O . ALA A 1 99 ? -15.633 -6.382 2.055 1.00 98.25 99 ALA A O 1
ATOM 778 N N . ALA A 1 100 ? -16.821 -4.836 3.169 1.00 98.19 100 ALA A N 1
ATOM 779 C CA . ALA A 1 100 ? -16.789 -3.839 2.097 1.00 98.19 100 ALA A CA 1
ATOM 780 C C . ALA A 1 100 ? -15.358 -3.381 1.764 1.00 98.19 100 ALA A C 1
ATOM 782 O O . ALA A 1 100 ? -15.015 -3.195 0.597 1.00 98.19 100 ALA A O 1
ATOM 783 N N . GLY A 1 101 ? -14.495 -3.240 2.777 1.00 98.12 101 GLY A N 1
ATOM 784 C CA . GLY A 1 101 ? -13.080 -2.930 2.570 1.00 98.12 101 GLY A CA 1
ATOM 785 C C . GLY A 1 101 ? -12.343 -4.024 1.801 1.00 98.12 101 GLY A C 1
ATOM 786 O O . GLY A 1 101 ? -11.560 -3.720 0.901 1.00 98.12 101 GLY A O 1
ATOM 787 N N . ALA A 1 102 ? -12.611 -5.292 2.123 1.00 98.19 102 ALA A N 1
ATOM 788 C CA . ALA A 1 102 ? -12.028 -6.432 1.421 1.00 98.19 102 ALA A CA 1
ATOM 789 C C . ALA A 1 102 ? -12.482 -6.503 -0.045 1.00 98.19 102 ALA A C 1
ATOM 791 O O . ALA A 1 102 ? -11.636 -6.650 -0.927 1.00 98.19 102 ALA A O 1
ATOM 792 N N . GLU A 1 103 ? -13.780 -6.324 -0.308 1.00 98.19 103 GLU A N 1
ATOM 793 C CA . GLU A 1 103 ? -14.344 -6.314 -1.666 1.00 98.19 103 GLU A CA 1
ATOM 794 C C . GLU A 1 103 ? -13.738 -5.201 -2.533 1.00 98.19 103 GLU A C 1
ATOM 796 O O . GLU A 1 103 ? -13.342 -5.436 -3.677 1.00 98.19 103 GLU A O 1
ATOM 801 N N . ILE A 1 104 ? -13.596 -3.990 -1.982 1.00 97.56 104 ILE A N 1
ATOM 802 C CA . ILE A 1 104 ? -12.968 -2.871 -2.694 1.00 97.56 104 ILE A CA 1
ATOM 803 C C . ILE A 1 104 ? -11.513 -3.187 -3.046 1.00 97.56 104 ILE A C 1
ATOM 805 O O . ILE A 1 104 ? -11.112 -2.995 -4.196 1.00 97.56 104 ILE A O 1
ATOM 809 N N . VAL A 1 105 ? -10.722 -3.713 -2.105 1.00 97.75 105 VAL A N 1
ATOM 810 C CA . VAL A 1 105 ? -9.327 -4.087 -2.390 1.00 97.75 105 VAL A CA 1
ATOM 811 C C . VAL A 1 105 ? -9.260 -5.148 -3.487 1.00 97.75 105 VAL A C 1
ATOM 813 O O . VAL A 1 105 ? -8.468 -5.019 -4.423 1.00 97.75 105 VAL A O 1
ATOM 816 N N . GLU A 1 106 ? -10.108 -6.172 -3.413 1.00 97.62 106 GLU A N 1
ATOM 817 C CA . GLU A 1 106 ? -10.158 -7.240 -4.410 1.00 97.62 106 GLU A CA 1
ATOM 818 C C . GLU A 1 106 ? -10.487 -6.693 -5.807 1.00 97.62 106 GLU A C 1
ATOM 820 O O . GLU A 1 106 ? -9.764 -6.976 -6.767 1.00 97.62 106 GLU A O 1
ATOM 825 N N . SER A 1 107 ? -11.492 -5.817 -5.913 1.00 97.81 107 SER A N 1
ATOM 826 C CA . SER A 1 107 ? -11.897 -5.203 -7.186 1.00 97.81 107 SER A CA 1
ATOM 827 C C . SER A 1 107 ? -10.797 -4.366 -7.857 1.00 97.81 107 SER A C 1
ATOM 829 O O . SER A 1 107 ? -10.733 -4.289 -9.085 1.00 97.81 107 SER A O 1
ATOM 831 N N . LEU A 1 108 ? -9.894 -3.774 -7.069 1.00 98.00 108 LEU A N 1
ATOM 832 C CA . LEU A 1 108 ? -8.806 -2.921 -7.556 1.00 98.00 108 LEU A CA 1
ATOM 833 C C . LEU A 1 108 ? -7.502 -3.694 -7.808 1.00 98.00 108 LEU A C 1
ATOM 835 O O . LEU A 1 108 ? -6.617 -3.204 -8.516 1.00 98.00 108 LEU A O 1
ATOM 839 N N . THR A 1 109 ? -7.380 -4.915 -7.277 1.00 96.06 109 THR A N 1
ATOM 840 C CA . THR A 1 109 ? -6.129 -5.689 -7.264 1.00 96.06 109 THR A CA 1
ATOM 841 C C . THR A 1 109 ? -5.577 -5.930 -8.672 1.00 96.06 109 THR A C 1
ATOM 843 O O . THR A 1 109 ? -4.389 -5.712 -8.924 1.00 96.06 109 THR A O 1
ATOM 846 N N . ALA A 1 110 ? -6.425 -6.337 -9.622 1.00 97.50 110 ALA A N 1
ATOM 847 C CA . ALA A 1 110 ? -5.989 -6.626 -10.990 1.00 97.50 110 ALA A CA 1
ATOM 848 C C . ALA A 1 110 ? -5.478 -5.372 -11.727 1.00 97.50 110 ALA A C 1
ATOM 850 O O . ALA A 1 110 ? -4.481 -5.447 -12.457 1.00 97.50 110 ALA A O 1
ATOM 851 N N . SER A 1 111 ? -6.130 -4.228 -11.505 1.00 97.88 111 SER A N 1
ATOM 852 C CA . SER A 1 111 ? -5.766 -2.930 -12.082 1.00 97.88 111 SER A CA 1
ATOM 853 C C . SER A 1 111 ? -4.476 -2.385 -11.470 1.00 97.88 111 SER A C 1
ATOM 855 O O . SER A 1 111 ? -3.575 -1.980 -12.202 1.00 97.88 111 SER A O 1
ATOM 857 N N . ALA A 1 112 ? -4.316 -2.474 -10.146 1.00 96.62 112 ALA A N 1
ATOM 858 C CA . ALA A 1 112 ? -3.067 -2.118 -9.474 1.00 96.62 112 ALA A CA 1
ATOM 859 C C . ALA A 1 112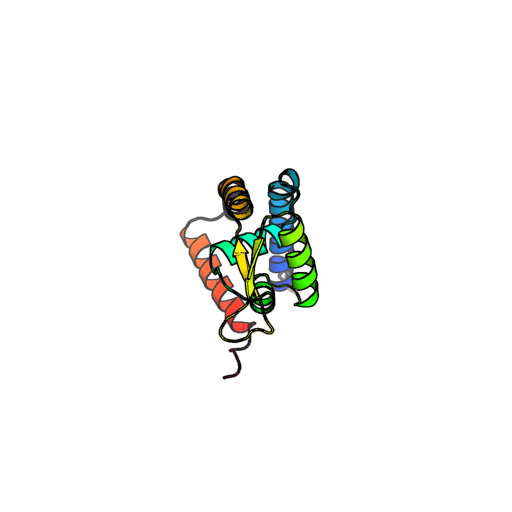 ? -1.892 -2.991 -9.959 1.00 96.62 112 ALA A C 1
ATOM 861 O O . ALA A 1 112 ? -0.814 -2.482 -10.268 1.00 96.62 112 ALA A O 1
ATOM 862 N N . ALA A 1 113 ? -2.113 -4.298 -10.133 1.00 96.38 113 ALA A N 1
ATOM 863 C CA . ALA A 1 113 ? -1.112 -5.196 -10.708 1.00 96.38 113 ALA A CA 1
ATOM 864 C C . ALA A 1 113 ? -0.785 -4.856 -12.176 1.00 96.38 113 ALA A C 1
ATOM 866 O O . ALA A 1 113 ? 0.337 -5.077 -12.632 1.00 96.38 113 ALA A O 1
ATOM 867 N N . ALA A 1 114 ? -1.737 -4.308 -12.939 1.00 97.81 114 ALA A N 1
ATOM 868 C CA . ALA A 1 114 ? -1.482 -3.832 -14.298 1.00 97.81 114 ALA A CA 1
ATOM 869 C C . ALA A 1 114 ? -0.557 -2.604 -14.318 1.00 97.81 114 ALA A C 1
ATOM 871 O O . ALA A 1 114 ? 0.287 -2.505 -15.210 1.00 97.81 114 ALA A O 1
ATOM 872 N N . VAL A 1 115 ? -0.660 -1.717 -13.321 1.00 97.69 115 VAL A N 1
ATOM 873 C CA . VAL A 1 115 ? 0.274 -0.593 -13.147 1.00 97.69 115 VAL A CA 1
ATOM 874 C C . VAL A 1 115 ? 1.696 -1.103 -12.906 1.00 97.69 115 VAL A C 1
ATOM 876 O O . VAL A 1 115 ? 2.620 -0.650 -13.584 1.00 97.69 115 VAL A O 1
ATOM 879 N N . GLU A 1 116 ? 1.884 -2.090 -12.020 1.00 95.81 116 GLU A N 1
ATOM 880 C CA . GLU A 1 116 ? 3.205 -2.700 -11.792 1.00 95.81 116 GLU A CA 1
ATOM 881 C C . GLU A 1 116 ? 3.743 -3.357 -13.073 1.00 95.81 116 GLU A C 1
ATOM 883 O O . GLU A 1 116 ? 4.876 -3.087 -13.473 1.00 95.81 116 GLU A O 1
ATOM 888 N N . ARG A 1 117 ? 2.921 -4.142 -13.784 1.00 97.00 117 ARG A N 1
ATOM 889 C CA . ARG A 1 117 ? 3.325 -4.748 -15.066 1.00 97.00 117 ARG A CA 1
ATOM 890 C C . ARG A 1 117 ? 3.739 -3.706 -16.102 1.00 97.00 117 ARG A C 1
ATOM 892 O O . ARG A 1 117 ? 4.727 -3.907 -16.799 1.00 97.00 117 ARG A O 1
ATOM 899 N N . ARG A 1 118 ? 3.018 -2.586 -16.200 1.00 97.38 118 ARG A N 1
ATOM 900 C CA . ARG A 1 118 ? 3.371 -1.479 -17.101 1.00 97.38 118 ARG A CA 1
ATOM 901 C C . ARG A 1 118 ? 4.690 -0.823 -16.698 1.00 97.38 118 ARG A C 1
ATOM 903 O O . ARG A 1 118 ? 5.499 -0.526 -17.567 1.00 97.38 118 ARG A O 1
ATOM 910 N N . MET A 1 119 ? 4.921 -0.607 -15.403 1.00 97.00 119 MET A N 1
ATOM 911 C CA . MET A 1 119 ? 6.188 -0.059 -14.902 1.00 97.00 119 MET A CA 1
ATOM 912 C C . MET A 1 119 ? 7.378 -0.959 -15.270 1.00 97.00 119 MET A C 1
ATOM 914 O O . MET A 1 119 ? 8.463 -0.457 -15.556 1.00 97.00 119 MET A O 1
ATOM 918 N N . LEU A 1 120 ? 7.170 -2.277 -15.278 1.00 97.31 120 LEU A N 1
ATOM 919 C CA . LEU A 1 120 ? 8.201 -3.279 -15.542 1.00 97.31 120 LEU A CA 1
ATOM 920 C C . LEU A 1 120 ? 8.273 -3.728 -17.012 1.00 97.31 120 LEU A C 1
ATOM 922 O O . LEU A 1 120 ? 9.118 -4.549 -17.341 1.00 97.31 120 LEU A O 1
ATOM 926 N N . SER A 1 121 ? 7.441 -3.196 -17.916 1.00 97.12 121 SER A N 1
ATOM 927 C CA . SER A 1 121 ? 7.262 -3.755 -19.270 1.00 97.12 121 SER A CA 1
ATOM 928 C C . SER A 1 121 ? 8.494 -3.679 -20.180 1.00 97.12 121 SER A C 1
ATOM 930 O O . SER A 1 121 ? 8.507 -4.289 -21.244 1.00 97.12 121 SER A O 1
ATOM 932 N N . GLY A 1 122 ? 9.496 -2.878 -19.811 1.00 97.06 122 GLY A N 1
ATOM 933 C CA . GLY A 1 122 ? 10.776 -2.776 -20.517 1.00 97.06 122 GLY A CA 1
ATOM 934 C C . GLY A 1 122 ? 11.879 -3.669 -19.945 1.00 97.06 122 GLY A C 1
ATOM 935 O O . GLY A 1 122 ? 13.017 -3.546 -20.390 1.00 97.06 122 GLY A O 1
ATOM 936 N N . LEU A 1 123 ? 11.566 -4.497 -18.944 1.00 98.12 123 LEU A N 1
ATOM 937 C CA . LEU A 1 123 ? 12.510 -5.359 -18.242 1.00 98.12 123 LEU A CA 1
ATOM 938 C C . LEU A 1 123 ? 12.167 -6.834 -18.471 1.00 98.12 123 LEU A C 1
ATOM 940 O O . LEU A 1 123 ? 10.994 -7.201 -18.512 1.00 98.12 123 LEU A O 1
ATOM 944 N N . ASP A 1 124 ? 13.191 -7.675 -18.583 1.00 97.88 124 ASP A N 1
ATOM 945 C CA . ASP A 1 124 ? 13.029 -9.128 -18.497 1.00 97.88 124 ASP A CA 1
ATOM 946 C C . ASP A 1 124 ? 12.953 -9.613 -17.034 1.00 97.88 124 ASP A C 1
ATOM 948 O O . ASP A 1 124 ? 13.215 -8.861 -16.089 1.00 97.88 124 ASP A O 1
ATOM 952 N N . ASP A 1 125 ? 12.603 -10.886 -16.832 1.00 97.12 125 ASP A N 1
ATOM 953 C CA . ASP A 1 125 ? 12.430 -11.467 -15.494 1.00 97.12 125 ASP A CA 1
ATOM 954 C C . ASP A 1 125 ? 13.706 -11.371 -14.637 1.00 97.12 125 ASP A C 1
ATOM 956 O O . ASP A 1 125 ? 13.644 -11.063 -13.445 1.00 97.12 125 ASP A O 1
ATOM 960 N N . ALA A 1 126 ? 14.885 -11.550 -15.245 1.00 98.06 126 ALA A N 1
ATOM 961 C CA . ALA A 1 126 ? 16.159 -11.467 -14.535 1.00 98.06 126 ALA A CA 1
ATOM 962 C C . ALA A 1 126 ? 16.459 -10.032 -14.070 1.00 98.06 126 ALA A C 1
ATOM 964 O O . ALA A 1 126 ? 16.954 -9.816 -12.959 1.00 98.06 126 ALA A O 1
ATOM 965 N N . GLN A 1 127 ? 16.137 -9.035 -14.895 1.00 98.19 127 GLN A N 1
ATOM 966 C CA . GLN A 1 127 ? 16.241 -7.619 -14.557 1.00 98.19 127 GLN A CA 1
ATOM 967 C C . GLN A 1 127 ? 15.245 -7.225 -13.462 1.00 98.19 127 GLN A C 1
ATOM 969 O O . GLN A 1 127 ? 15.615 -6.481 -12.549 1.00 98.19 127 GLN A O 1
ATOM 974 N N . ILE A 1 128 ? 14.012 -7.738 -13.511 1.00 97.88 128 ILE A N 1
ATOM 975 C CA . ILE A 1 128 ? 12.993 -7.518 -12.474 1.00 97.88 128 ILE A CA 1
ATOM 976 C C . ILE A 1 128 ? 13.473 -8.077 -11.128 1.00 97.88 128 ILE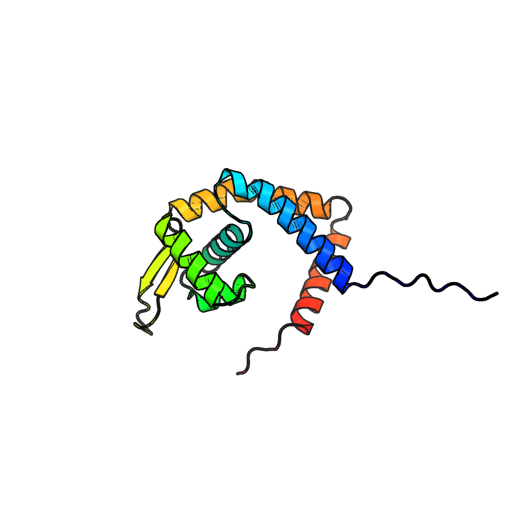 A C 1
ATOM 978 O O . ILE A 1 128 ? 13.427 -7.371 -10.113 1.00 97.88 128 ILE A O 1
ATOM 982 N N . ASP A 1 129 ? 13.998 -9.301 -11.107 1.00 97.69 129 ASP A N 1
ATOM 983 C CA . ASP A 1 129 ? 14.520 -9.933 -9.891 1.00 97.69 129 ASP A CA 1
ATOM 984 C C . ASP A 1 129 ? 15.744 -9.199 -9.328 1.00 97.69 129 ASP A C 1
ATOM 986 O O . ASP A 1 129 ? 15.851 -8.968 -8.112 1.00 97.69 129 ASP A O 1
ATOM 990 N N . ALA A 1 130 ? 16.653 -8.762 -10.204 1.00 97.81 130 ALA A N 1
ATOM 991 C CA . ALA A 1 130 ? 17.812 -7.963 -9.822 1.00 97.81 130 ALA A CA 1
ATOM 992 C C . ALA A 1 130 ? 17.400 -6.601 -9.237 1.00 97.81 130 ALA A C 1
ATOM 994 O O . ALA A 1 130 ? 17.939 -6.179 -8.203 1.00 97.81 130 ALA A O 1
ATOM 995 N N . LEU A 1 131 ? 16.417 -5.931 -9.848 1.00 96.88 131 LEU A N 1
ATOM 996 C CA . LEU A 1 131 ? 15.858 -4.670 -9.363 1.00 96.88 131 LEU A CA 1
ATOM 997 C C . LEU A 1 131 ? 15.226 -4.854 -7.979 1.00 96.88 131 LEU A C 1
ATOM 999 O O . LEU A 1 131 ? 15.578 -4.130 -7.044 1.00 96.88 131 LEU A O 1
ATOM 1003 N N . ARG A 1 132 ? 14.358 -5.861 -7.817 1.00 96.44 132 ARG A N 1
ATOM 1004 C CA . ARG A 1 132 ? 13.691 -6.186 -6.546 1.00 96.44 132 ARG A CA 1
ATOM 1005 C C . ARG A 1 132 ? 14.709 -6.432 -5.437 1.00 96.44 132 ARG A C 1
ATOM 1007 O O . ARG A 1 132 ? 14.631 -5.823 -4.368 1.00 96.44 132 ARG A O 1
ATOM 1014 N N . THR A 1 133 ? 15.707 -7.270 -5.707 1.00 97.31 133 THR A N 1
ATOM 1015 C CA . THR A 1 133 ? 16.777 -7.594 -4.754 1.00 97.31 133 THR A CA 1
ATOM 1016 C C . THR A 1 133 ? 17.575 -6.352 -4.355 1.00 97.31 133 THR A C 1
ATOM 1018 O O . THR A 1 133 ? 17.865 -6.139 -3.174 1.00 97.31 133 THR A O 1
ATOM 1021 N N . THR A 1 134 ? 17.913 -5.496 -5.320 1.00 96.62 134 THR A N 1
ATOM 1022 C CA . THR A 1 134 ? 18.708 -4.286 -5.075 1.00 96.62 134 THR A CA 1
ATOM 1023 C C . THR A 1 134 ? 17.924 -3.247 -4.275 1.00 96.62 134 THR A C 1
ATOM 1025 O O . THR A 1 134 ? 18.440 -2.733 -3.281 1.00 96.62 134 THR A O 1
ATOM 1028 N N . LEU A 1 135 ? 16.655 -3.002 -4.617 1.00 94.88 135 LEU A N 1
ATOM 1029 C CA . LEU A 1 135 ? 15.782 -2.090 -3.872 1.00 94.88 135 LEU A CA 1
ATOM 1030 C C . LEU A 1 135 ? 15.578 -2.545 -2.423 1.00 94.88 135 LEU A C 1
ATOM 1032 O O . LEU A 1 135 ? 15.649 -1.725 -1.507 1.00 94.88 135 LEU A O 1
ATOM 1036 N N . LEU A 1 136 ? 15.398 -3.850 -2.185 1.00 92.19 136 LEU A N 1
ATOM 1037 C CA . LEU A 1 136 ? 15.298 -4.399 -0.829 1.00 92.19 136 LEU A CA 1
ATOM 1038 C C . LEU A 1 136 ? 16.571 -4.147 -0.009 1.00 92.19 136 LEU A C 1
ATOM 1040 O O . LEU A 1 136 ? 16.483 -3.798 1.172 1.00 92.19 136 LEU A O 1
ATOM 1044 N N . ARG A 1 137 ? 17.753 -4.274 -0.627 1.00 94.38 137 ARG A N 1
ATOM 1045 C CA . ARG A 1 137 ? 19.035 -3.948 0.017 1.00 94.38 137 ARG A CA 1
ATOM 1046 C C . ARG A 1 137 ? 19.135 -2.458 0.337 1.00 94.38 137 ARG A C 1
ATOM 1048 O O . ARG A 1 137 ? 19.483 -2.127 1.467 1.00 94.38 137 ARG A O 1
ATOM 1055 N N . CYS A 1 138 ? 18.791 -1.581 -0.608 1.00 93.56 138 CYS A N 1
ATOM 1056 C CA . CYS A 1 138 ? 18.765 -0.132 -0.389 1.00 93.56 138 CYS A CA 1
ATOM 1057 C C . CYS A 1 138 ? 17.823 0.249 0.760 1.00 93.56 138 CYS A C 1
ATOM 1059 O O . CYS A 1 138 ? 18.231 0.978 1.662 1.00 93.56 138 CYS A O 1
ATOM 1061 N N . ARG A 1 139 ? 16.600 -0.300 0.777 1.00 89.06 139 ARG A N 1
ATOM 1062 C CA . ARG A 1 139 ? 15.625 -0.089 1.857 1.00 89.06 139 ARG A CA 1
ATOM 1063 C C . ARG A 1 139 ? 16.210 -0.479 3.212 1.00 89.06 139 ARG A C 1
ATOM 1065 O O . ARG A 1 139 ? 16.176 0.319 4.141 1.00 89.06 139 ARG A O 1
ATOM 1072 N N . ARG A 1 140 ? 16.797 -1.677 3.314 1.00 89.19 140 ARG A N 1
ATOM 1073 C CA . ARG A 1 140 ? 17.408 -2.168 4.559 1.00 89.19 140 ARG A CA 1
ATOM 1074 C C . ARG A 1 140 ? 18.554 -1.279 5.045 1.00 89.19 140 ARG A C 1
ATOM 1076 O O . ARG A 1 140 ? 18.702 -1.115 6.246 1.00 89.19 140 ARG A O 1
ATOM 1083 N N . SER A 1 141 ? 19.345 -0.702 4.142 1.00 91.31 141 SER A N 1
ATOM 1084 C CA . SER A 1 141 ? 20.425 0.222 4.514 1.00 91.31 141 SER A CA 1
ATOM 1085 C C . SER A 1 141 ? 19.928 1.577 5.034 1.00 91.31 141 SER A C 1
ATOM 1087 O O . SER A 1 141 ? 20.685 2.271 5.704 1.00 91.31 141 SER A O 1
ATOM 1089 N N . LEU A 1 142 ? 18.688 1.967 4.717 1.00 86.44 142 LEU A N 1
ATOM 1090 C CA . LEU A 1 142 ? 18.092 3.248 5.117 1.00 86.44 142 LEU A CA 1
ATOM 1091 C C . LEU A 1 142 ? 17.155 3.137 6.328 1.00 86.44 142 LEU A C 1
ATOM 1093 O O . LEU A 1 142 ? 16.895 4.140 6.987 1.00 86.44 142 LEU A O 1
ATOM 1097 N N . THR A 1 143 ? 16.621 1.949 6.622 1.00 78.81 143 THR A N 1
ATOM 1098 C CA . THR A 1 143 ? 15.778 1.727 7.803 1.00 78.81 143 THR A CA 1
ATOM 1099 C C . THR A 1 143 ? 16.659 1.327 8.991 1.00 78.81 143 THR A C 1
ATOM 1101 O O . THR A 1 143 ? 17.327 0.295 8.910 1.00 78.81 143 THR A O 1
ATOM 1104 N N . PRO A 1 144 ? 16.691 2.098 10.094 1.00 60.97 144 PRO A N 1
ATOM 1105 C CA . PRO A 1 144 ? 17.405 1.673 11.293 1.00 60.97 144 PRO A CA 1
ATOM 1106 C C . PRO A 1 144 ? 16.824 0.346 11.796 1.00 60.97 144 PRO A C 1
ATOM 1108 O O . PRO A 1 144 ? 15.610 0.134 11.743 1.00 60.97 144 PRO A O 1
ATOM 1111 N N . ALA A 1 145 ? 17.684 -0.560 12.274 1.00 51.72 145 ALA A N 1
ATOM 1112 C CA . ALA A 1 145 ? 17.219 -1.754 12.974 1.00 51.72 145 ALA A CA 1
ATOM 1113 C C . ALA A 1 145 ? 16.310 -1.322 14.141 1.00 51.72 145 ALA A C 1
ATOM 1115 O O . ALA A 1 145 ? 16.621 -0.311 14.781 1.00 51.72 145 ALA A O 1
ATOM 1116 N N . PRO A 1 146 ? 15.204 -2.037 14.429 1.00 45.78 146 PRO A N 1
ATOM 1117 C CA . PRO A 1 146 ? 14.407 -1.723 15.605 1.00 45.78 146 PRO A CA 1
ATOM 1118 C C . PRO A 1 146 ? 15.325 -1.763 16.831 1.00 45.78 146 PRO A C 1
ATOM 1120 O O . PRO A 1 146 ? 16.069 -2.729 17.027 1.00 45.78 146 PRO A O 1
ATOM 1123 N N . LEU A 1 147 ? 15.323 -0.676 17.607 1.00 37.25 147 LEU A N 1
ATOM 1124 C CA . LEU A 1 147 ? 15.968 -0.647 18.915 1.00 37.25 147 LEU A CA 1
ATOM 1125 C C . LEU A 1 147 ? 15.336 -1.777 19.739 1.00 37.25 147 LEU A C 1
ATOM 1127 O O . LEU A 1 147 ? 14.109 -1.869 19.798 1.00 37.25 147 LEU A O 1
ATOM 1131 N N . ARG A 1 148 ? 16.181 -2.674 20.254 1.00 33.81 148 ARG A N 1
ATOM 1132 C CA . ARG A 1 148 ? 15.767 -3.796 21.104 1.00 33.81 148 ARG A CA 1
ATOM 1133 C C . ARG A 1 148 ? 15.122 -3.307 22.391 1.00 33.81 148 ARG A C 1
ATOM 1135 O O . ARG A 1 148 ? 15.591 -2.267 22.905 1.00 33.81 148 ARG A O 1
#

InterPro domains:
  IPR000835 MarR-type HTH domain [PF12802] (34-92)
  IPR000835 MarR-type HTH domain [PS50995] (8-140)
  IPR000835 MarR-type HTH domain [SM00347] (28-128)
  IPR023187 Transcriptional regulator MarR-type, conserved site [PS01117] (67-101)
  IPR036388 Winged helix-like DNA-binding domain superfamily [G3DSA:1.10.10.10] (2-144)
  IPR036390 Winged helix DNA-binding domain superfamily [SSF46785] (6-142)

Solvent-accessible surface area (backbone atoms only — not comparable to full-atom values): 8462 Å² total; per-residue (Å²): 136,82,80,79,74,76,76,74,79,56,66,72,57,52,52,50,52,51,52,51,55,52,46,54,58,39,29,70,63,31,44,88,76,77,39,48,52,68,56,51,45,42,51,56,48,26,68,75,50,59,62,38,37,56,62,54,48,9,65,77,54,76,48,53,54,69,61,29,52,57,49,49,53,51,35,41,76,71,50,30,34,42,76,45,72,30,87,92,44,77,90,44,48,23,32,31,57,26,73,61,27,47,52,52,52,60,73,42,44,66,57,53,51,48,50,53,49,61,75,45,68,92,52,55,74,70,53,50,51,51,48,53,54,49,51,53,51,53,50,57,77,70,49,78,75,79,83,126